Protein AF-A0A0N0D545-F1 (afdb_monomer_lite)

Foldseek 3Di:
DDDPPPPDDPLQVDPDWFQFPQRWIAQDPLDPDTHNLVVCVVVVHDPVVSVVVVVVNPVPRDSGDPDDSPDSVPPDDPNRGPD

Sequence (83 aa):
GFIHALSHHFCHTCNRLRLTANGNLRACLLSDQQIHLKSLLRNGCSDFDIQKQLMAAVKQKPISHQNHPFQIACSEQMVAIGG

Structure (mmCIF, N/CA/C/O backbone):
data_AF-A0A0N0D545-F1
#
_entry.id   AF-A0A0N0D545-F1
#
loop_
_atom_site.group_PDB
_atom_site.id
_atom_site.type_symbol
_atom_site.label_atom_id
_atom_site.label_alt_id
_atom_site.label_comp_id
_atom_site.label_asym_id
_atom_site.label_entity_id
_atom_site.label_seq_id
_atom_site.pdbx_PDB_ins_code
_atom_site.Cartn_x
_atom_site.Cartn_y
_atom_site.Cartn_z
_atom_site.occupancy
_atom_site.B_iso_or_equiv
_atom_site.auth_seq_id
_atom_site.auth_comp_id
_atom_site.auth_asym_id
_atom_site.auth_atom_id
_atom_site.pdbx_PDB_model_num
ATOM 1 N N . GLY A 1 1 ? 4.732 5.153 -27.639 1.00 56.56 1 GLY A N 1
ATOM 2 C CA . GLY A 1 1 ? 5.773 4.701 -26.693 1.00 56.56 1 GLY A CA 1
ATOM 3 C C . GLY A 1 1 ? 5.487 3.268 -26.296 1.00 56.56 1 GLY A C 1
ATOM 4 O O . GLY A 1 1 ? 4.317 2.929 -26.186 1.00 56.56 1 GLY A O 1
ATOM 5 N N . PHE A 1 2 ? 6.518 2.437 -26.126 1.00 72.50 2 PHE A N 1
ATOM 6 C CA . PHE A 1 2 ? 6.383 1.016 -25.776 1.00 72.50 2 PHE A CA 1
ATOM 7 C C . PHE A 1 2 ? 6.681 0.791 -24.290 1.00 72.50 2 PHE A C 1
ATOM 9 O O . PHE A 1 2 ? 7.633 1.360 -23.759 1.00 72.50 2 PHE A O 1
ATOM 16 N N . ILE A 1 3 ? 5.884 -0.044 -23.619 1.00 64.69 3 ILE A N 1
ATOM 17 C CA . ILE A 1 3 ? 6.105 -0.432 -22.220 1.00 64.69 3 ILE A CA 1
ATOM 18 C C . ILE A 1 3 ? 6.778 -1.810 -22.208 1.00 64.69 3 ILE A C 1
ATOM 20 O O . ILE A 1 3 ? 6.118 -2.831 -22.382 1.00 64.69 3 ILE A O 1
ATOM 24 N N . HIS A 1 4 ? 8.094 -1.853 -21.989 1.00 61.25 4 HIS A N 1
ATOM 25 C CA . HIS A 1 4 ? 8.857 -3.104 -21.873 1.00 61.25 4 HIS A CA 1
ATOM 26 C C . HIS A 1 4 ? 8.780 -3.679 -20.450 1.00 61.25 4 HIS A C 1
ATOM 28 O O . HIS A 1 4 ? 9.751 -3.644 -19.700 1.00 61.25 4 HIS A O 1
ATOM 34 N N . ALA A 1 5 ? 7.618 -4.214 -20.068 1.00 59.97 5 ALA A N 1
ATOM 35 C CA . ALA A 1 5 ? 7.384 -4.732 -18.715 1.00 59.97 5 ALA A CA 1
ATOM 36 C C . ALA A 1 5 ? 8.205 -5.993 -18.365 1.00 59.97 5 ALA A C 1
ATOM 38 O O . ALA A 1 5 ? 8.483 -6.220 -17.190 1.00 59.97 5 ALA A O 1
ATOM 39 N N . LEU A 1 6 ? 8.600 -6.797 -19.364 1.00 61.53 6 LEU A N 1
ATOM 40 C CA . LEU A 1 6 ? 9.381 -8.026 -19.155 1.00 61.53 6 LEU A CA 1
ATOM 41 C C . LEU A 1 6 ? 10.890 -7.859 -19.390 1.00 61.53 6 LEU A C 1
ATOM 43 O O . LEU A 1 6 ? 11.673 -8.578 -18.784 1.00 61.53 6 LEU A O 1
ATOM 47 N N . SER A 1 7 ? 11.304 -6.945 -20.272 1.00 57.66 7 SER A N 1
ATOM 48 C CA . SER A 1 7 ? 12.704 -6.832 -20.719 1.00 57.66 7 SER A CA 1
ATOM 49 C C . SER A 1 7 ? 13.527 -5.852 -19.880 1.00 57.66 7 SER A C 1
ATOM 51 O O . SER A 1 7 ? 14.736 -6.015 -19.754 1.00 57.66 7 SER A O 1
ATOM 53 N N . HIS A 1 8 ? 12.882 -4.824 -19.315 1.00 62.44 8 HIS A N 1
ATOM 54 C CA . HIS A 1 8 ? 13.540 -3.782 -18.531 1.00 62.44 8 HIS A CA 1
ATOM 55 C C . HIS A 1 8 ? 12.890 -3.650 -17.156 1.00 62.44 8 HIS A C 1
ATOM 57 O O . HIS A 1 8 ? 11.825 -3.054 -16.992 1.00 62.44 8 HIS A O 1
ATOM 63 N N . HIS A 1 9 ? 13.562 -4.191 -16.141 1.00 72.31 9 HIS A N 1
ATOM 64 C CA . HIS A 1 9 ? 13.122 -4.065 -14.758 1.00 72.31 9 HIS A CA 1
ATOM 65 C C . HIS A 1 9 ? 13.237 -2.611 -14.272 1.00 72.31 9 HIS A C 1
ATOM 67 O O . HIS A 1 9 ? 14.325 -2.047 -14.174 1.00 72.31 9 HIS A O 1
ATOM 73 N N . PHE A 1 10 ? 12.106 -2.018 -13.891 1.00 79.69 10 PHE A N 1
ATOM 74 C CA . PHE A 1 10 ? 12.013 -0.664 -13.324 1.00 79.69 10 PHE A CA 1
ATOM 75 C C . PHE A 1 10 ? 11.780 -0.679 -11.802 1.00 79.69 10 PHE A C 1
ATOM 77 O O . PHE A 1 10 ? 11.385 0.322 -11.212 1.00 79.69 10 PHE A O 1
ATOM 84 N N . CYS A 1 11 ? 12.011 -1.818 -11.137 1.00 82.00 11 CYS A N 1
ATOM 85 C CA . CYS A 1 11 ? 11.801 -1.975 -9.692 1.00 82.00 11 CYS A CA 1
ATOM 86 C C . CYS A 1 11 ? 12.563 -0.922 -8.872 1.00 82.00 11 CYS A C 1
ATOM 88 O O . CYS A 1 11 ? 12.017 -0.402 -7.903 1.00 82.00 11 CYS A O 1
ATOM 90 N N . HIS A 1 12 ? 13.769 -0.551 -9.314 1.00 80.81 12 HIS A N 1
ATOM 91 C CA . HIS A 1 12 ? 14.636 0.430 -8.656 1.00 80.81 12 HIS A CA 1
ATOM 92 C C . HIS A 1 12 ? 14.046 1.854 -8.619 1.00 80.81 12 HIS A C 1
ATOM 94 O O . HIS A 1 12 ? 14.317 2.603 -7.688 1.00 80.81 12 HIS A O 1
ATOM 100 N N . THR A 1 13 ? 13.218 2.222 -9.601 1.00 83.00 13 THR A N 1
ATOM 101 C CA . THR A 1 13 ? 12.497 3.508 -9.665 1.00 83.00 13 THR A CA 1
ATOM 102 C C . THR A 1 13 ? 11.023 3.374 -9.290 1.00 83.00 13 THR A C 1
ATOM 104 O O . THR A 1 13 ? 10.283 4.357 -9.286 1.00 83.00 13 THR A O 1
ATOM 107 N N . CYS A 1 14 ? 10.559 2.166 -8.961 1.00 85.44 14 CYS A N 1
ATOM 108 C CA . CYS A 1 14 ? 9.162 1.924 -8.649 1.00 85.44 14 CYS A CA 1
ATOM 109 C C . CYS A 1 14 ? 8.792 2.574 -7.310 1.00 85.44 14 CYS A C 1
ATOM 111 O O . CYS A 1 14 ? 9.244 2.158 -6.246 1.00 85.44 14 CYS A O 1
ATOM 113 N N . ASN A 1 15 ? 7.855 3.515 -7.347 1.00 86.38 15 ASN A N 1
ATOM 114 C CA . ASN A 1 15 ? 7.275 4.198 -6.186 1.00 86.38 15 ASN A CA 1
ATOM 115 C C . ASN A 1 15 ? 5.800 3.818 -5.943 1.00 86.38 15 ASN A C 1
ATOM 117 O O . ASN A 1 15 ? 5.096 4.485 -5.192 1.00 86.38 15 ASN A O 1
ATOM 121 N N . ARG A 1 16 ? 5.317 2.745 -6.583 1.00 87.88 16 ARG A N 1
ATOM 122 C CA . ARG A 1 16 ? 3.917 2.309 -6.487 1.00 87.88 16 ARG A CA 1
ATOM 123 C C . ARG A 1 16 ? 3.662 1.493 -5.220 1.00 87.88 16 ARG A C 1
ATOM 125 O O . ARG A 1 16 ? 4.446 0.598 -4.900 1.00 87.88 16 ARG A O 1
ATOM 132 N N . LEU A 1 17 ? 2.533 1.781 -4.580 1.00 88.75 17 LEU A N 1
ATOM 133 C CA . LEU A 1 17 ? 1.858 0.978 -3.561 1.00 88.75 17 LEU A CA 1
ATOM 134 C C . LEU A 1 17 ? 0.423 0.740 -4.049 1.00 88.75 17 LEU A C 1
ATOM 136 O O . LEU A 1 17 ? -0.128 1.587 -4.755 1.00 88.75 17 LEU A O 1
ATOM 140 N N . ARG A 1 18 ? -0.178 -0.398 -3.703 1.00 88.88 18 ARG A N 1
ATOM 141 C CA . ARG A 1 18 ? -1.559 -0.731 -4.080 1.00 88.88 18 ARG A CA 1
ATOM 142 C C . ARG A 1 18 ? -2.410 -0.990 -2.844 1.00 88.88 18 ARG A C 1
ATOM 144 O O . ARG A 1 18 ? -1.929 -1.576 -1.877 1.00 88.88 18 ARG A O 1
ATOM 151 N N . LEU A 1 19 ? -3.672 -0.577 -2.901 1.00 88.38 19 LEU A N 1
ATOM 152 C CA . LEU A 1 19 ? -4.698 -0.925 -1.923 1.00 88.38 19 LEU A CA 1
ATOM 153 C C . LEU A 1 19 ? -5.634 -1.951 -2.568 1.00 88.38 19 LEU A C 1
ATOM 155 O O . LEU A 1 19 ? -6.234 -1.668 -3.603 1.00 88.38 19 LEU A O 1
ATOM 159 N N . THR A 1 20 ? -5.729 -3.144 -1.988 1.00 88.06 20 THR A N 1
ATOM 160 C CA . THR A 1 20 ? -6.604 -4.211 -2.488 1.00 88.06 20 THR A CA 1
ATOM 161 C C . THR A 1 20 ? -8.068 -3.914 -2.162 1.00 88.06 20 THR A C 1
ATOM 163 O O . THR A 1 20 ? -8.367 -3.143 -1.245 1.00 88.06 20 THR A O 1
ATOM 166 N N . ALA A 1 21 ? -9.002 -4.572 -2.857 1.00 86.75 21 ALA A N 1
ATOM 167 C CA . ALA A 1 21 ? -10.440 -4.422 -2.593 1.00 86.75 21 ALA A CA 1
ATOM 168 C C . ALA A 1 21 ? -10.834 -4.829 -1.156 1.00 86.75 21 ALA A C 1
ATOM 170 O O . ALA A 1 21 ? -11.757 -4.268 -0.561 1.00 86.75 21 ALA A O 1
ATOM 171 N N . ASN A 1 22 ? -10.079 -5.755 -0.557 1.00 86.44 22 ASN A N 1
ATOM 172 C CA . ASN A 1 22 ? -10.252 -6.170 0.836 1.00 86.44 22 ASN A CA 1
ATOM 173 C C . ASN A 1 22 ? -9.771 -5.107 1.844 1.00 86.44 22 ASN A C 1
ATOM 175 O O . ASN A 1 22 ? -10.083 -5.194 3.033 1.00 86.44 22 ASN A O 1
ATOM 179 N N . GLY A 1 23 ? -9.083 -4.062 1.372 1.00 88.38 23 GLY A N 1
ATOM 180 C CA . GLY A 1 23 ? -8.533 -2.985 2.188 1.00 88.38 23 GLY A CA 1
ATOM 181 C C . GLY A 1 23 ? -7.155 -3.305 2.762 1.00 88.38 23 GLY A C 1
ATOM 182 O O . GLY A 1 23 ? -6.806 -2.808 3.838 1.00 88.38 23 GLY A O 1
ATOM 183 N N . ASN A 1 24 ? -6.384 -4.137 2.058 1.00 90.00 24 ASN A N 1
ATOM 184 C CA . ASN A 1 24 ? -5.010 -4.454 2.422 1.00 90.00 24 ASN A CA 1
ATOM 185 C C . ASN A 1 24 ? -4.037 -3.636 1.578 1.00 90.00 24 ASN A C 1
ATOM 187 O O . ASN A 1 24 ? -4.241 -3.440 0.382 1.00 90.00 24 ASN A O 1
ATOM 191 N N . LEU A 1 25 ? -2.954 -3.182 2.191 1.00 90.62 25 LEU A N 1
ATOM 192 C CA . LEU A 1 25 ? -1.880 -2.481 1.515 1.00 90.62 25 LEU A CA 1
ATOM 193 C C . LEU A 1 25 ? -0.849 -3.489 1.005 1.00 90.62 25 LEU A C 1
ATOM 195 O O . LEU A 1 25 ? -0.321 -4.283 1.782 1.00 90.62 25 LEU A O 1
ATOM 199 N N . ARG A 1 26 ? -0.536 -3.419 -0.288 1.00 88.81 26 ARG A N 1
ATOM 200 C CA . ARG A 1 26 ? 0.434 -4.275 -0.971 1.00 88.81 26 ARG A CA 1
ATOM 201 C C . ARG A 1 26 ? 1.544 -3.408 -1.566 1.00 88.81 26 ARG A C 1
ATOM 203 O O . ARG A 1 26 ? 1.292 -2.524 -2.388 1.00 88.81 26 ARG A O 1
ATOM 210 N N . ALA A 1 27 ? 2.785 -3.647 -1.141 1.00 89.12 27 ALA A N 1
ATOM 211 C CA . ALA A 1 27 ? 3.931 -2.815 -1.523 1.00 89.12 27 ALA A CA 1
ATOM 212 C C . ALA A 1 27 ? 4.555 -3.196 -2.875 1.00 89.12 27 ALA A C 1
ATOM 214 O O . ALA A 1 27 ? 5.299 -2.411 -3.469 1.00 89.12 27 ALA A O 1
ATOM 215 N N . CYS A 1 28 ? 4.248 -4.394 -3.378 1.00 86.38 28 CYS A N 1
ATOM 216 C CA . CYS A 1 28 ? 4.702 -4.849 -4.679 1.00 86.38 28 CYS A CA 1
ATOM 217 C C . CYS A 1 28 ? 3.677 -5.753 -5.372 1.00 86.38 28 CYS A C 1
ATOM 219 O O . CYS A 1 28 ? 3.001 -6.558 -4.739 1.00 86.38 28 CYS A O 1
ATOM 221 N N . LEU A 1 29 ? 3.587 -5.647 -6.699 1.00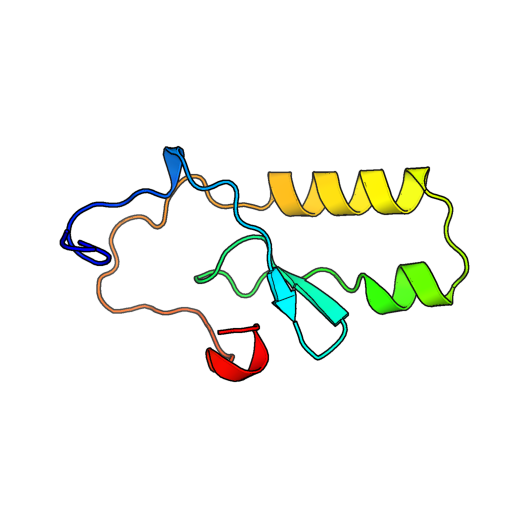 83.62 29 LEU A N 1
ATOM 222 C CA . LEU A 1 29 ? 2.703 -6.482 -7.510 1.00 83.62 29 LEU A CA 1
ATOM 223 C C . LEU A 1 29 ? 3.036 -7.972 -7.384 1.00 83.62 29 LEU A C 1
ATOM 225 O O . LEU A 1 29 ? 2.144 -8.795 -7.224 1.00 83.62 29 LEU A O 1
ATOM 229 N N . LEU A 1 30 ? 4.324 -8.303 -7.405 1.00 80.50 30 LEU A N 1
ATOM 230 C CA . LEU A 1 30 ? 4.822 -9.678 -7.451 1.00 80.50 30 LEU A CA 1
ATOM 231 C C . LEU A 1 30 ? 5.194 -10.224 -6.058 1.00 80.50 30 LEU A C 1
ATOM 233 O O . LEU A 1 30 ? 6.041 -11.101 -5.954 1.00 80.50 30 LEU A O 1
ATOM 237 N N . SER A 1 31 ? 4.622 -9.671 -4.983 1.00 79.94 31 SER A N 1
ATOM 238 C CA . SER A 1 31 ? 4.813 -10.157 -3.609 1.00 79.94 31 SER A CA 1
ATOM 239 C C . SER A 1 31 ? 3.480 -10.243 -2.884 1.00 79.94 31 SER A C 1
ATOM 241 O O . SER A 1 31 ? 2.791 -9.231 -2.784 1.00 79.94 31 SER A O 1
ATOM 243 N N . ASP A 1 32 ? 3.152 -11.409 -2.327 1.00 81.69 32 ASP A N 1
ATOM 244 C CA . ASP A 1 32 ? 1.926 -11.636 -1.549 1.00 81.69 32 ASP A CA 1
ATOM 245 C C . ASP A 1 32 ? 1.932 -11.012 -0.149 1.00 81.69 32 ASP A C 1
ATOM 247 O O . ASP A 1 32 ? 0.957 -11.133 0.591 1.00 81.69 32 ASP A O 1
ATOM 251 N N . GLN A 1 33 ? 2.993 -10.291 0.216 1.00 83.75 33 GLN A N 1
ATOM 252 C CA . GLN A 1 33 ? 3.022 -9.548 1.469 1.00 83.75 33 GLN A CA 1
ATOM 253 C C . GLN A 1 33 ? 2.010 -8.400 1.450 1.00 83.75 33 GLN A C 1
ATOM 255 O O . GLN A 1 33 ? 2.058 -7.495 0.609 1.00 83.75 33 GLN A O 1
ATOM 260 N N . GLN A 1 34 ? 1.097 -8.446 2.416 1.00 87.38 34 GLN A N 1
ATOM 261 C CA . GLN A 1 34 ? 0.004 -7.499 2.571 1.00 87.38 34 GLN A CA 1
ATOM 262 C C . GLN A 1 34 ? -0.144 -7.077 4.030 1.00 87.38 34 GLN A C 1
ATOM 264 O O . GLN A 1 34 ? 0.083 -7.865 4.946 1.00 87.38 34 GLN A O 1
ATOM 269 N N . ILE A 1 35 ? -0.572 -5.834 4.239 1.00 89.00 35 ILE A N 1
ATOM 270 C CA . ILE A 1 35 ? -0.847 -5.276 5.567 1.00 89.00 35 ILE A CA 1
ATOM 271 C C . ILE A 1 35 ? -2.318 -4.866 5.645 1.00 89.00 35 ILE A C 1
ATOM 273 O O . ILE A 1 35 ? -2.803 -4.125 4.793 1.00 89.00 35 ILE A O 1
ATOM 277 N N . HIS A 1 36 ? -3.038 -5.318 6.673 1.00 89.50 36 HIS A N 1
ATOM 278 C CA . HIS A 1 36 ? -4.457 -5.005 6.875 1.00 89.50 36 HIS A CA 1
ATOM 279 C C . HIS A 1 36 ? -4.673 -3.554 7.334 1.00 89.50 36 HIS A C 1
ATOM 281 O O . HIS A 1 36 ? -4.835 -3.270 8.521 1.00 89.50 36 HIS A O 1
ATOM 287 N N . LEU A 1 37 ? -4.712 -2.621 6.383 1.00 89.12 37 LEU A N 1
ATOM 288 C CA . LEU A 1 37 ? -4.890 -1.197 6.671 1.00 89.12 37 LEU A CA 1
ATOM 289 C C . LEU A 1 37 ? -6.325 -0.867 7.111 1.00 89.12 37 LEU A C 1
ATOM 291 O O . LEU A 1 37 ? -6.535 -0.072 8.022 1.00 89.12 37 LEU A O 1
ATOM 295 N N . LYS A 1 38 ? -7.325 -1.520 6.512 1.00 89.88 38 LYS A N 1
ATOM 296 C CA . LYS A 1 38 ? -8.747 -1.305 6.828 1.00 89.88 38 LYS A CA 1
ATOM 297 C C . LYS A 1 38 ? -9.088 -1.558 8.296 1.00 89.88 38 LYS A C 1
ATOM 299 O O . LYS A 1 38 ? -9.870 -0.802 8.866 1.00 89.88 38 LYS A O 1
ATOM 304 N N . SER A 1 39 ? -8.519 -2.602 8.898 1.00 88.38 39 SER A N 1
ATOM 305 C CA . SER A 1 39 ? -8.752 -2.924 10.310 1.00 88.38 39 SER A CA 1
ATOM 306 C C . SER A 1 39 ? -8.174 -1.849 11.228 1.00 88.38 39 SER A C 1
ATOM 308 O O . SER A 1 39 ? -8.841 -1.437 12.169 1.00 88.38 39 SER A O 1
ATOM 310 N N . LEU A 1 40 ? -6.979 -1.339 10.915 1.00 87.62 40 LEU A N 1
ATOM 311 C CA . LEU A 1 40 ? -6.348 -0.253 11.669 1.00 87.62 40 LEU A CA 1
ATOM 312 C C . LEU A 1 40 ? -7.209 1.014 11.639 1.00 87.62 40 LEU A C 1
ATOM 314 O O . LEU A 1 40 ? -7.547 1.550 12.692 1.00 87.62 40 LEU A O 1
ATOM 318 N N . LEU A 1 41 ? -7.647 1.420 10.443 1.00 89.38 41 LEU A N 1
ATOM 319 C CA . LEU A 1 41 ? -8.489 2.605 10.259 1.00 89.38 41 LEU A CA 1
ATOM 320 C C . LEU A 1 41 ? -9.833 2.485 10.989 1.00 89.38 41 LEU A C 1
ATOM 322 O O . LEU A 1 41 ? -10.283 3.433 11.624 1.00 89.38 41 LEU A O 1
ATOM 326 N N . ARG A 1 42 ? -10.478 1.313 10.929 1.00 91.44 42 ARG A N 1
ATOM 327 C CA . ARG A 1 42 ? -11.771 1.083 11.596 1.00 91.44 42 ARG A CA 1
ATOM 328 C C . ARG A 1 42 ? -11.673 1.029 13.117 1.00 91.44 42 ARG A C 1
ATOM 330 O O . ARG A 1 42 ? -12.657 1.334 13.779 1.00 91.44 42 ARG A O 1
ATOM 337 N N . ASN A 1 43 ? -10.509 0.680 13.654 1.00 91.12 43 ASN A N 1
ATOM 338 C CA . ASN A 1 43 ? -10.260 0.668 15.093 1.00 91.12 43 ASN A CA 1
ATOM 339 C C . ASN A 1 43 ? -9.933 2.065 15.656 1.00 91.12 43 ASN A C 1
ATOM 341 O O . ASN A 1 43 ? -9.657 2.177 16.846 1.00 91.12 43 ASN A O 1
ATOM 345 N N . GLY A 1 44 ? -9.957 3.119 14.827 1.00 89.75 44 GLY A N 1
ATOM 346 C CA . GLY A 1 44 ? -9.697 4.492 15.265 1.00 89.75 44 GLY A CA 1
ATOM 347 C C . GLY A 1 44 ? -8.230 4.758 15.607 1.00 89.75 44 GLY A C 1
ATOM 348 O O . GLY A 1 44 ? -7.949 5.505 16.540 1.00 89.75 44 GLY A O 1
ATOM 349 N N . CYS A 1 45 ? -7.290 4.122 14.897 1.00 90.06 45 CYS A N 1
ATOM 350 C CA . CYS A 1 45 ? -5.862 4.341 15.121 1.00 90.06 45 CYS A CA 1
ATOM 351 C C . CYS A 1 45 ? -5.440 5.793 14.845 1.00 90.06 45 CYS A C 1
ATOM 353 O O . CYS A 1 45 ? -6.060 6.491 14.042 1.00 90.06 45 CYS A O 1
ATOM 355 N N . SER A 1 46 ? -4.339 6.223 15.463 1.00 92.44 46 SER A N 1
ATOM 356 C CA . SER A 1 46 ? -3.772 7.547 15.208 1.00 92.44 46 SER A CA 1
ATOM 357 C C . SER A 1 46 ? -3.073 7.617 13.845 1.00 92.44 46 SER A C 1
ATOM 359 O O . SER A 1 46 ? -2.607 6.603 13.318 1.00 92.44 46 SER A O 1
ATOM 361 N N . ASP A 1 47 ? -2.912 8.825 13.301 1.00 90.88 47 ASP A N 1
ATOM 362 C CA . ASP A 1 47 ? -2.143 9.048 12.065 1.00 90.88 47 ASP A CA 1
ATOM 363 C C . ASP A 1 47 ? -0.696 8.548 12.176 1.00 90.88 47 ASP A C 1
ATOM 365 O O . ASP A 1 47 ? -0.120 8.056 11.203 1.00 90.88 47 ASP A O 1
ATOM 369 N N . PHE A 1 48 ? -0.120 8.600 13.380 1.00 92.19 48 PHE A N 1
ATOM 370 C CA . PHE A 1 48 ? 1.213 8.070 13.653 1.00 92.19 48 PHE A CA 1
ATOM 371 C C . PHE A 1 48 ? 1.279 6.549 13.454 1.00 92.19 48 PHE A C 1
ATOM 373 O O . PHE A 1 48 ? 2.233 6.030 12.865 1.00 92.19 48 PHE A O 1
ATOM 380 N N . ASP A 1 49 ? 0.250 5.823 13.891 1.00 88.31 49 ASP A N 1
ATOM 381 C CA . ASP A 1 49 ? 0.173 4.373 13.709 1.00 88.31 49 ASP A CA 1
ATOM 382 C C . ASP A 1 49 ? 0.021 4.012 12.230 1.00 88.31 49 ASP A C 1
ATOM 384 O O . ASP A 1 49 ? 0.682 3.090 11.742 1.00 88.31 49 ASP A O 1
ATOM 388 N N . ILE A 1 50 ? -0.784 4.782 11.491 1.00 89.56 50 ILE A N 1
ATOM 389 C CA . ILE A 1 50 ? -0.949 4.633 10.039 1.00 89.56 50 ILE A CA 1
ATOM 390 C C . ILE A 1 50 ? 0.394 4.849 9.336 1.00 89.56 50 ILE A C 1
ATOM 392 O O . ILE A 1 50 ? 0.818 4.014 8.531 1.00 89.56 50 ILE A O 1
ATOM 396 N N . GLN A 1 51 ? 1.100 5.933 9.671 1.00 91.31 51 GLN A N 1
ATOM 397 C CA . GLN A 1 51 ? 2.413 6.245 9.111 1.00 91.31 51 GLN A CA 1
ATOM 398 C C . GLN A 1 51 ? 3.414 5.120 9.383 1.00 91.31 51 GLN A C 1
ATOM 400 O O . GLN A 1 51 ? 4.120 4.681 8.472 1.00 91.31 51 GLN A O 1
ATOM 405 N N . LYS A 1 52 ? 3.459 4.609 10.617 1.00 90.88 52 LYS A N 1
ATOM 406 C CA . LYS A 1 52 ? 4.353 3.511 11.001 1.00 90.88 52 LYS A CA 1
ATOM 407 C C . LYS A 1 52 ? 4.097 2.257 10.163 1.00 90.88 52 LYS A C 1
ATOM 409 O O . LYS A 1 52 ? 5.049 1.617 9.715 1.00 90.88 52 LYS A O 1
ATOM 414 N N . GLN A 1 53 ? 2.831 1.928 9.916 1.00 88.06 53 GLN A N 1
ATOM 415 C CA . GLN A 1 53 ? 2.441 0.760 9.122 1.00 88.06 53 GLN A CA 1
ATOM 416 C C . GLN A 1 53 ? 2.738 0.948 7.631 1.00 88.06 53 GLN A C 1
ATOM 418 O O . GLN A 1 53 ? 3.265 0.037 6.992 1.00 88.06 53 GLN A O 1
ATOM 423 N N . LEU A 1 54 ? 2.512 2.146 7.085 1.00 88.88 54 LEU A N 1
ATOM 424 C CA . LEU A 1 54 ? 2.922 2.495 5.721 1.00 88.88 54 LEU A CA 1
ATOM 425 C C . LEU A 1 54 ? 4.440 2.374 5.543 1.00 88.88 54 LEU A C 1
ATOM 427 O O . LEU A 1 54 ? 4.906 1.762 4.583 1.00 88.88 54 LEU A O 1
ATOM 431 N N . MET A 1 55 ? 5.224 2.899 6.488 1.00 90.06 55 MET A N 1
ATOM 432 C CA . MET A 1 55 ? 6.683 2.779 6.457 1.00 90.06 55 MET A CA 1
ATOM 433 C C . MET A 1 55 ? 7.141 1.322 6.559 1.00 90.06 55 MET A C 1
ATOM 435 O O . MET A 1 55 ? 8.091 0.936 5.879 1.00 90.06 55 MET A O 1
ATOM 439 N N . ALA A 1 56 ? 6.472 0.500 7.373 1.00 88.38 56 ALA A N 1
ATOM 440 C CA . ALA A 1 56 ? 6.744 -0.933 7.442 1.00 88.38 56 ALA A CA 1
ATOM 441 C C . ALA A 1 56 ? 6.471 -1.623 6.094 1.00 88.38 56 ALA A C 1
ATOM 443 O O . ALA A 1 56 ? 7.316 -2.384 5.627 1.00 88.38 56 ALA A O 1
ATOM 444 N N . ALA A 1 57 ? 5.361 -1.289 5.426 1.00 87.88 57 ALA A N 1
ATOM 445 C CA . ALA A 1 57 ? 5.034 -1.808 4.096 1.00 87.88 57 ALA A CA 1
ATOM 446 C C . ALA A 1 57 ? 6.101 -1.440 3.057 1.00 87.88 57 ALA A C 1
ATOM 448 O O . ALA A 1 57 ? 6.547 -2.284 2.285 1.00 87.88 57 ALA A O 1
ATOM 449 N N . VAL A 1 58 ? 6.543 -0.178 3.053 1.00 88.19 58 VAL A N 1
ATOM 450 C CA . VAL A 1 58 ? 7.580 0.301 2.129 1.00 88.19 58 VAL A CA 1
ATOM 451 C C . VAL A 1 58 ? 8.911 -0.406 2.383 1.00 88.19 58 VAL A C 1
ATOM 453 O O . VAL A 1 58 ? 9.579 -0.786 1.428 1.00 88.19 58 VAL A O 1
ATOM 456 N N . LYS A 1 59 ? 9.284 -0.649 3.645 1.00 86.69 59 LYS A N 1
ATOM 457 C CA . LYS A 1 59 ? 10.502 -1.406 3.992 1.00 86.69 59 L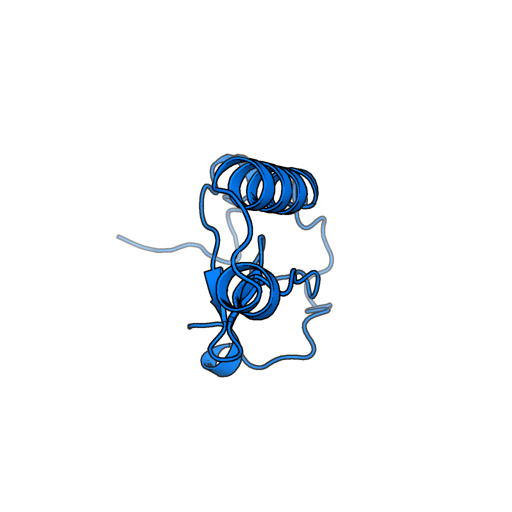YS A CA 1
ATOM 458 C C . LYS A 1 59 ? 10.450 -2.871 3.557 1.00 86.69 59 LYS A C 1
ATOM 460 O O . LYS A 1 59 ? 11.491 -3.448 3.271 1.00 86.69 59 LYS A O 1
ATOM 465 N N . GLN A 1 60 ? 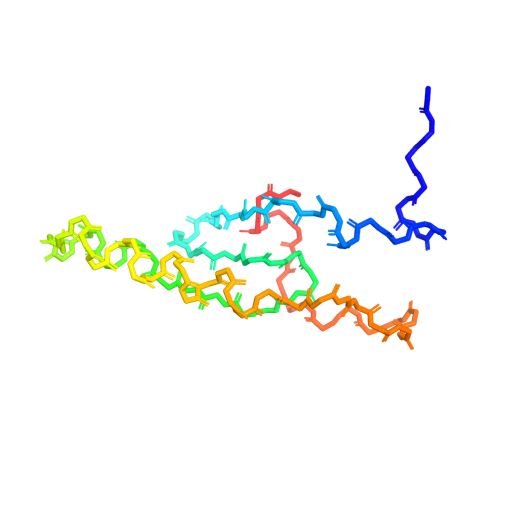9.259 -3.462 3.505 1.00 83.50 60 GLN A N 1
ATOM 466 C CA . GLN A 1 60 ? 9.044 -4.825 3.006 1.00 83.50 60 GLN A CA 1
ATOM 467 C C . GLN A 1 60 ? 9.084 -4.912 1.473 1.00 83.50 60 GLN A C 1
ATOM 469 O O . GLN A 1 60 ? 9.063 -6.006 0.910 1.00 83.50 60 GLN A O 1
ATOM 474 N N . LYS A 1 61 ? 9.153 -3.775 0.769 1.00 83.25 61 LYS A N 1
ATOM 475 C CA . LYS A 1 61 ? 9.238 -3.760 -0.686 1.00 83.25 61 LYS A CA 1
ATOM 476 C C . LYS A 1 61 ? 10.553 -4.406 -1.148 1.00 83.25 61 LYS A C 1
ATOM 478 O O . LYS A 1 61 ? 11.626 -3.922 -0.785 1.00 83.25 61 LYS A O 1
ATOM 483 N N . PRO A 1 62 ? 10.499 -5.457 -1.983 1.00 78.94 62 PRO A N 1
ATOM 484 C CA . PRO A 1 62 ? 11.707 -6.068 -2.513 1.00 78.94 62 PRO A CA 1
ATOM 485 C C . PRO A 1 62 ? 12.438 -5.085 -3.436 1.00 78.94 62 PRO A C 1
ATOM 487 O O . PRO A 1 62 ? 11.820 -4.415 -4.264 1.00 78.94 62 PRO A O 1
ATOM 490 N N . ILE A 1 63 ? 13.766 -5.031 -3.304 1.00 73.56 63 ILE A N 1
ATOM 491 C CA . ILE A 1 63 ? 14.653 -4.165 -4.104 1.00 73.56 63 ILE A CA 1
ATOM 492 C C . ILE A 1 63 ? 14.581 -4.540 -5.591 1.00 73.56 63 ILE A C 1
ATOM 494 O O . ILE A 1 63 ? 14.614 -3.686 -6.475 1.00 73.56 63 ILE A O 1
ATOM 498 N N . SER A 1 64 ? 14.457 -5.835 -5.873 1.00 73.50 64 SER A N 1
ATOM 499 C CA . SER A 1 64 ? 14.224 -6.365 -7.208 1.00 73.50 64 SER A CA 1
ATOM 500 C C . SER A 1 64 ? 13.574 -7.739 -7.109 1.00 73.50 64 SER A C 1
ATOM 502 O O . SER A 1 64 ? 13.728 -8.443 -6.112 1.00 73.50 64 SER A O 1
ATOM 504 N N . HIS A 1 65 ? 12.890 -8.137 -8.173 1.00 71.12 65 HIS A N 1
ATOM 505 C CA . HIS A 1 65 ? 12.526 -9.528 -8.389 1.00 71.12 65 HIS A CA 1
ATOM 506 C C . HIS A 1 65 ? 13.692 -10.159 -9.148 1.00 71.12 65 HIS A C 1
ATOM 508 O O . HIS A 1 65 ? 13.830 -9.948 -10.350 1.00 71.12 65 HIS A O 1
ATOM 514 N N . GLN A 1 66 ? 14.594 -10.844 -8.444 1.00 54.59 66 GLN A N 1
ATOM 515 C CA . GLN A 1 66 ? 15.711 -11.523 -9.096 1.00 54.59 66 GLN A CA 1
ATOM 516 C C . GLN A 1 66 ? 15.200 -12.781 -9.812 1.00 54.59 66 GLN A C 1
ATOM 518 O O . GLN A 1 66 ? 14.778 -13.739 -9.177 1.00 54.59 66 GLN A O 1
ATOM 523 N N . ASN A 1 67 ? 15.246 -12.743 -11.145 1.00 51.19 67 ASN A N 1
ATOM 524 C CA . ASN A 1 67 ? 15.544 -13.866 -12.037 1.00 51.19 67 ASN A CA 1
ATOM 525 C C . ASN A 1 67 ? 14.885 -15.225 -11.732 1.00 51.19 67 ASN A C 1
ATOM 527 O O . ASN A 1 67 ? 15.576 -16.239 -11.690 1.00 51.19 67 ASN A O 1
ATOM 531 N N . HIS A 1 68 ? 13.558 -15.295 -11.636 1.00 50.53 68 HIS A N 1
ATOM 532 C CA . HIS A 1 68 ? 12.874 -16.534 -12.012 1.00 50.53 68 HIS A CA 1
ATOM 533 C C . HIS A 1 68 ? 11.742 -16.220 -12.993 1.00 50.53 68 HIS A C 1
ATOM 535 O O . HIS A 1 68 ? 10.701 -15.712 -12.577 1.00 50.53 68 HIS A O 1
ATOM 541 N N . PRO A 1 69 ? 11.920 -16.506 -14.298 1.00 47.25 69 PRO A N 1
ATOM 542 C CA . PRO A 1 69 ? 10.989 -16.087 -15.347 1.00 47.25 69 PRO A CA 1
ATOM 543 C C . PRO A 1 69 ? 9.590 -16.723 -15.254 1.00 47.25 69 PRO A C 1
ATOM 545 O O . PRO A 1 69 ? 8.724 -16.390 -16.055 1.00 47.25 69 PRO A O 1
ATOM 548 N N . PHE A 1 70 ? 9.342 -17.604 -14.278 1.00 48.72 70 PHE A N 1
ATOM 549 C CA . PHE A 1 70 ? 8.114 -18.397 -14.190 1.00 48.72 70 PHE A CA 1
ATOM 550 C C . PHE A 1 70 ? 7.546 -18.586 -12.780 1.00 48.72 70 PHE A C 1
ATOM 552 O O . PHE A 1 70 ? 6.574 -19.319 -12.626 1.00 48.72 70 PHE A O 1
ATOM 559 N N . GLN A 1 71 ? 8.090 -17.930 -11.750 1.00 51.44 71 GLN A N 1
ATOM 560 C CA . GLN A 1 71 ? 7.510 -18.017 -10.408 1.00 51.44 71 GLN A CA 1
ATOM 561 C C . GLN A 1 71 ? 6.843 -16.696 -10.046 1.00 51.44 71 GLN A C 1
ATOM 563 O O . GLN A 1 71 ? 7.358 -15.878 -9.288 1.00 51.44 71 GLN A O 1
ATOM 568 N N . ILE A 1 72 ? 5.652 -16.496 -10.612 1.00 56.06 72 ILE A N 1
ATOM 569 C CA . ILE A 1 72 ? 4.678 -15.577 -10.035 1.00 56.06 72 ILE A CA 1
ATOM 570 C C . ILE A 1 72 ? 4.235 -16.238 -8.726 1.00 56.06 72 ILE A C 1
ATOM 572 O O . ILE A 1 72 ? 3.272 -16.996 -8.690 1.00 56.06 72 ILE A O 1
ATOM 576 N N . ALA A 1 73 ? 4.980 -16.007 -7.645 1.00 56.69 73 ALA A N 1
ATOM 577 C CA . ALA A 1 73 ? 4.527 -16.313 -6.292 1.00 56.69 73 ALA A CA 1
ATOM 578 C C . ALA A 1 73 ? 3.492 -15.249 -5.894 1.00 56.69 73 ALA A C 1
ATOM 580 O O . ALA A 1 73 ? 3.733 -14.390 -5.048 1.00 56.69 73 ALA A O 1
ATOM 581 N N . CYS A 1 74 ? 2.386 -15.232 -6.632 1.00 63.06 74 CYS A N 1
ATOM 582 C CA . CYS A 1 74 ? 1.232 -14.406 -6.361 1.00 63.06 74 CYS A CA 1
ATOM 583 C C . CYS A 1 74 ? 0.007 -15.296 -6.482 1.00 63.06 74 CYS A C 1
ATOM 585 O O . CYS A 1 74 ? -0.381 -15.701 -7.576 1.00 63.06 74 CYS A O 1
ATOM 587 N N . SER A 1 75 ? -0.556 -15.634 -5.335 1.00 71.12 75 SER A N 1
ATOM 588 C CA . SER A 1 75 ? -1.745 -16.475 -5.214 1.00 71.12 75 SER A CA 1
ATOM 589 C C . SER A 1 75 ? -3.023 -15.754 -5.658 1.00 71.12 75 SER A C 1
ATOM 591 O O . SER A 1 75 ? -3.985 -16.404 -6.065 1.00 71.12 75 SER A O 1
ATOM 593 N N . GLU A 1 76 ? -3.033 -14.417 -5.638 1.00 72.75 76 GLU A N 1
ATOM 594 C CA . GLU A 1 76 ? -4.195 -13.608 -6.012 1.00 72.75 76 GLU A CA 1
ATOM 595 C C . GLU A 1 76 ? -4.171 -13.148 -7.478 1.00 72.75 76 GLU A C 1
ATOM 597 O O . GLU A 1 76 ? -3.132 -12.779 -8.033 1.00 72.75 76 GLU A O 1
ATOM 602 N N . GLN A 1 77 ? -5.352 -13.114 -8.103 1.00 77.06 77 GLN A N 1
ATOM 603 C CA . GLN A 1 77 ? -5.539 -12.572 -9.450 1.00 77.06 77 GLN A CA 1
ATOM 604 C C . GLN A 1 77 ? -5.373 -11.044 -9.465 1.00 77.06 77 GLN A C 1
ATOM 606 O O . GLN A 1 77 ? -5.801 -10.357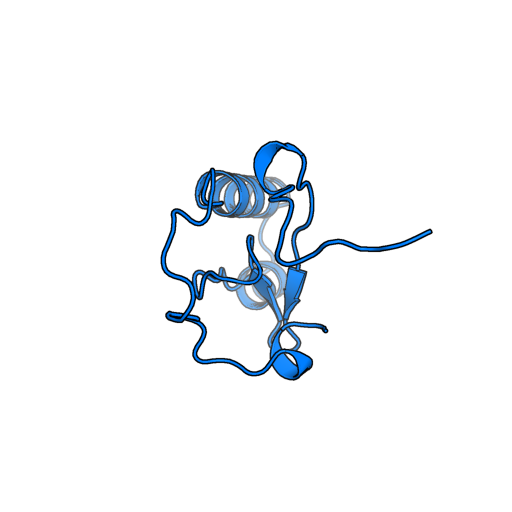 -8.538 1.00 77.06 77 GLN A O 1
ATOM 611 N N . MET A 1 78 ? -4.845 -10.496 -10.569 1.00 76.62 78 MET A N 1
ATOM 612 C CA . MET A 1 78 ? -4.615 -9.048 -10.763 1.00 76.62 78 MET A CA 1
ATOM 613 C C . MET A 1 78 ? -5.856 -8.187 -10.455 1.00 76.62 78 MET A C 1
ATOM 615 O O . MET A 1 78 ? -5.741 -7.116 -9.863 1.00 76.62 78 MET A O 1
ATOM 619 N N . VAL A 1 79 ? -7.059 -8.686 -10.767 1.00 79.19 79 VAL A N 1
ATOM 620 C CA . VAL A 1 79 ? -8.332 -8.002 -10.476 1.00 79.19 79 VAL A CA 1
ATOM 621 C C . VAL A 1 79 ? -8.579 -7.786 -8.976 1.00 79.19 79 VAL A C 1
ATOM 623 O O . VAL A 1 79 ? -9.108 -6.749 -8.586 1.00 79.19 79 VAL A O 1
ATOM 626 N N . ALA A 1 80 ? -8.154 -8.718 -8.117 1.00 78.69 80 ALA A N 1
ATOM 627 C CA . ALA A 1 80 ? -8.360 -8.636 -6.668 1.00 78.69 80 ALA A CA 1
ATOM 628 C C . ALA A 1 80 ? -7.406 -7.632 -5.993 1.00 78.69 80 ALA A C 1
ATOM 630 O O . ALA A 1 80 ? -7.723 -7.044 -4.954 1.00 78.69 80 ALA A O 1
AT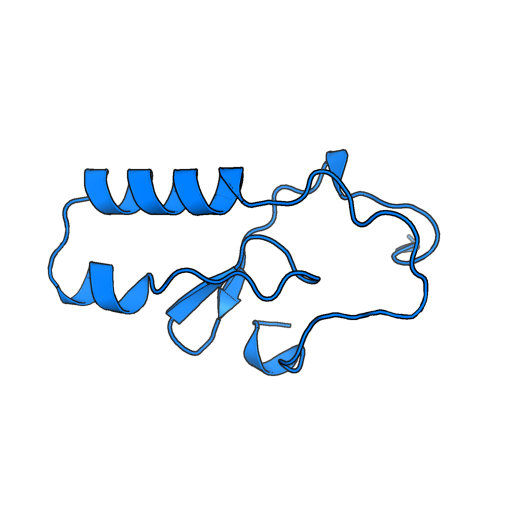OM 631 N N . ILE A 1 81 ? -6.249 -7.400 -6.615 1.00 78.81 81 ILE A N 1
ATOM 632 C CA . ILE A 1 81 ? -5.179 -6.542 -6.095 1.00 78.81 81 ILE A CA 1
ATOM 633 C C . ILE A 1 81 ? -5.144 -5.148 -6.733 1.00 78.81 81 ILE A C 1
ATOM 635 O O . ILE A 1 81 ? -4.215 -4.387 -6.466 1.00 78.81 81 ILE A O 1
ATOM 639 N N . GLY A 1 82 ? -6.159 -4.788 -7.524 1.00 68.06 82 GLY A N 1
ATOM 640 C CA . GLY A 1 82 ? -6.332 -3.431 -8.051 1.00 68.06 82 GLY A CA 1
ATOM 641 C C . GLY A 1 82 ? -5.781 -3.185 -9.459 1.00 68.06 82 GLY A C 1
ATOM 642 O O . GLY A 1 82 ? -5.528 -2.027 -9.785 1.00 68.06 82 GLY A O 1
ATOM 643 N N . GLY A 1 83 ? -5.619 -4.234 -10.278 1.00 59.53 83 GLY A N 1
ATOM 644 C CA . GLY A 1 83 ? -5.309 -4.129 -11.715 1.00 59.53 83 GLY A CA 1
ATOM 645 C C . GLY A 1 83 ? -3.826 -4.122 -12.053 1.00 59.53 83 GLY A C 1
ATOM 646 O O . GLY A 1 83 ? -3.082 -3.233 -11.565 1.00 59.53 83 GLY A O 1
#

Radius of gyration: 14.34 Å; chains: 1; bounding box: 28×27×42 Å

pLDDT: mean 78.98, std 12.83, range [47.25, 92.44]

Secondary structure (DSSP, 8-state):
----TTTS--GGG----EE-TTSEEE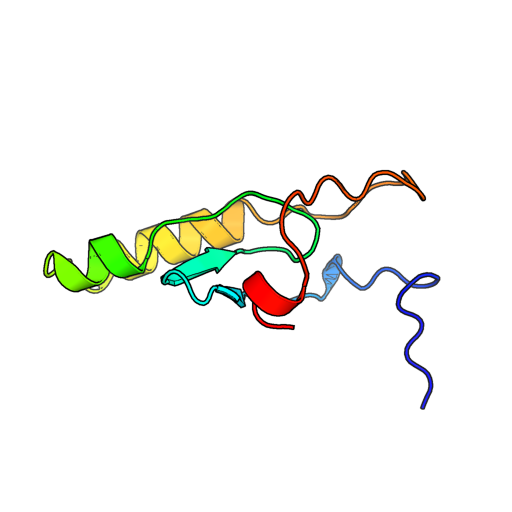S-TT---EEEHHHHHHTT--HHHHHHHHHHHHHTS-S---S-TT-----S-TTTTT-